Protein AF-A3PCC1-F1 (afdb_monomer_lite)

Secondary structure (DSSP, 8-state):
-HHHHHHHHHHHHHHHHHHHSS---EEE-SEEEE-TTS-EEEESS-EEE-

Foldseek 3Di:
DVVVVVVVVVVVVVVVVVVVVPDPKDWDAPDWDADPVGDIDHDHPIDIGD

pLDDT: mean 83.26, std 10.79, range [57.56, 96.19]

Radius of gyration: 18.34 Å; chains: 1; bounding box: 26×21×53 Å

Organism: Prochlorococcus marinus (strain MIT 9301) (NCBI:txid167546)

Sequence (50 aa):
MKRILLASFLFLLAEYSFAEELINYTITSDSQTNTLEGDLEAKGNVVIKK

Structure (mmCIF, N/CA/C/O backbone):
data_AF-A3PCC1-F1
#
_entry.id   AF-A3PCC1-F1
#
loop_
_atom_site.group_PDB
_atom_site.id
_atom_site.type_symbol
_atom_site.label_atom_id
_atom_site.label_alt_id
_atom_site.label_comp_id
_atom_site.label_asym_id
_atom_site.label_entity_id
_atom_site.label_seq_id
_atom_site.pdbx_PDB_ins_code
_atom_site.Cartn_x
_atom_site.Cartn_y
_atom_site.Cartn_z
_atom_site.occupancy
_atom_site.B_iso_or_equiv
_atom_site.auth_seq_id
_atom_site.auth_comp_id
_atom_site.auth_asym_id
_atom_site.auth_atom_id
_atom_site.pdbx_PDB_model_num
ATOM 1 N N . MET A 1 1 ? -11.673 16.401 34.576 1.00 63.09 1 MET A N 1
ATOM 2 C CA . MET A 1 1 ? -10.447 15.624 34.272 1.00 63.09 1 MET A CA 1
ATOM 3 C C . MET A 1 1 ? -10.733 14.280 33.594 1.00 63.09 1 MET A C 1
ATOM 5 O O . MET A 1 1 ? -10.149 14.030 32.554 1.00 63.09 1 MET A O 1
ATOM 9 N N . LYS A 1 2 ? -11.679 13.452 34.074 1.00 67.62 2 LYS A N 1
ATOM 10 C CA . LYS A 1 2 ? -11.980 12.129 33.471 1.00 67.62 2 LYS A CA 1
ATOM 11 C C . LYS A 1 2 ? -12.421 12.146 31.990 1.00 67.62 2 LYS A C 1
ATOM 13 O O . LYS A 1 2 ? -12.081 11.237 31.249 1.00 67.62 2 LYS A O 1
ATOM 18 N N . ARG A 1 3 ? -13.141 13.184 31.541 1.00 73.19 3 ARG A N 1
ATOM 19 C CA . ARG A 1 3 ? -13.633 13.294 30.148 1.00 73.19 3 ARG A CA 1
ATOM 20 C C . ARG A 1 3 ? -12.532 13.580 29.117 1.00 73.19 3 ARG A C 1
ATOM 22 O O . ARG A 1 3 ? -12.659 13.162 27.978 1.00 73.19 3 ARG A O 1
ATOM 29 N N . ILE A 1 4 ? -11.459 14.260 29.528 1.00 78.81 4 ILE A N 1
ATOM 30 C CA . ILE A 1 4 ? -10.329 14.605 28.648 1.00 78.81 4 ILE A CA 1
ATOM 31 C C . ILE 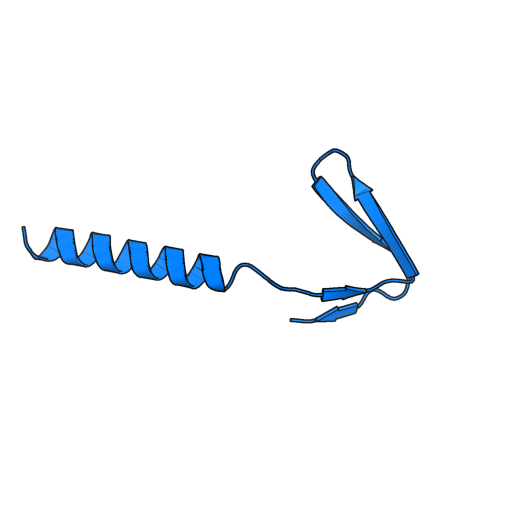A 1 4 ? -9.514 13.347 28.328 1.00 78.81 4 ILE A C 1
ATOM 33 O O . ILE A 1 4 ? -9.171 13.111 27.177 1.00 78.81 4 ILE A O 1
ATOM 37 N N . LEU A 1 5 ? -9.290 12.498 29.337 1.00 82.31 5 LEU A N 1
ATOM 38 C CA . LEU A 1 5 ? -8.634 11.199 29.164 1.00 82.31 5 LEU A CA 1
ATOM 39 C C . LEU A 1 5 ? -9.431 10.276 28.236 1.00 82.31 5 LEU A C 1
ATOM 41 O O . LEU A 1 5 ? -8.848 9.626 27.377 1.00 82.31 5 LEU A O 1
ATOM 45 N N . LEU A 1 6 ? -10.762 10.262 28.365 1.00 88.81 6 LEU A N 1
ATOM 46 C CA . LEU A 1 6 ? -11.621 9.471 27.483 1.00 88.81 6 LEU A CA 1
ATOM 47 C C . LEU A 1 6 ? -11.544 9.948 26.025 1.00 88.81 6 LEU A C 1
ATOM 49 O O . LEU A 1 6 ? -11.447 9.123 25.125 1.00 88.81 6 LEU A O 1
ATOM 53 N N . ALA A 1 7 ? -11.548 11.262 25.790 1.00 86.56 7 ALA A N 1
ATOM 54 C CA . ALA A 1 7 ? -11.429 11.819 24.444 1.00 86.56 7 ALA A CA 1
ATOM 55 C C . ALA A 1 7 ? -10.072 11.493 23.797 1.00 86.56 7 ALA A C 1
ATOM 57 O O . ALA A 1 7 ? -10.033 11.078 22.644 1.00 86.56 7 ALA A O 1
ATOM 58 N N . SER A 1 8 ? -8.974 11.611 24.551 1.00 87.69 8 SER A N 1
ATOM 59 C CA . SER A 1 8 ? -7.633 11.218 24.092 1.00 87.69 8 SER A CA 1
ATOM 60 C C . SER A 1 8 ? -7.558 9.729 23.746 1.00 87.69 8 SER A C 1
ATOM 62 O O . SER A 1 8 ? -6.976 9.367 22.729 1.00 87.69 8 SER A O 1
ATOM 64 N N . PHE A 1 9 ? -8.169 8.869 24.560 1.00 88.56 9 PHE A N 1
ATOM 65 C CA . PHE A 1 9 ? -8.178 7.430 24.322 1.00 88.56 9 PHE A CA 1
ATOM 66 C C . PHE A 1 9 ? -8.997 7.048 23.080 1.00 88.56 9 PHE A C 1
ATOM 68 O O . PHE A 1 9 ? -8.558 6.229 22.277 1.00 88.56 9 PHE A O 1
ATOM 75 N N . LEU A 1 10 ? -10.159 7.680 22.886 1.00 90.06 10 LEU A N 1
ATOM 76 C CA . LEU A 1 10 ? -10.987 7.490 21.690 1.00 90.06 10 LEU A CA 1
ATOM 77 C C . LEU A 1 10 ? -10.285 7.972 20.417 1.00 90.06 10 LEU A C 1
ATOM 79 O O . LEU A 1 10 ? -10.411 7.335 19.377 1.00 90.06 10 LEU A O 1
ATOM 83 N N . PHE A 1 11 ? -9.529 9.067 20.501 1.00 87.88 11 PHE A N 1
ATOM 84 C CA . PHE A 1 11 ? -8.733 9.563 19.382 1.00 87.88 11 PHE A CA 1
ATOM 85 C C . PHE A 1 11 ? -7.627 8.571 18.995 1.00 87.88 11 PHE A C 1
ATOM 87 O O . PHE A 1 11 ? -7.487 8.241 17.823 1.00 87.88 11 PHE A O 1
ATOM 94 N N . LEU A 1 12 ? -6.927 8.006 19.985 1.00 85.88 12 LEU A N 1
ATOM 95 C CA . LEU A 1 12 ? -5.899 6.987 19.756 1.00 85.88 12 LEU A CA 1
ATOM 96 C C . LEU A 1 12 ? -6.469 5.714 19.102 1.00 85.88 12 LEU A C 1
ATOM 98 O O . LEU A 1 12 ? -5.856 5.137 18.209 1.00 85.88 12 LEU A O 1
ATOM 102 N N . LEU A 1 13 ? -7.658 5.282 19.539 1.00 86.12 13 LEU A N 1
ATOM 103 C CA . LEU A 1 13 ? -8.374 4.145 18.950 1.00 86.12 13 LEU A CA 1
ATOM 104 C C . LEU A 1 13 ? -8.787 4.411 17.499 1.00 86.12 13 LEU A C 1
ATOM 106 O O . LEU A 1 13 ? -8.706 3.506 16.671 1.00 86.12 13 LEU A O 1
ATOM 110 N N . ALA A 1 14 ? -9.216 5.637 17.189 1.00 83.44 14 ALA A N 1
ATOM 111 C CA . ALA A 1 14 ? -9.550 6.025 15.826 1.00 83.44 14 ALA A CA 1
ATOM 112 C C . ALA A 1 14 ? -8.306 5.985 14.929 1.00 83.44 14 ALA A C 1
ATOM 114 O O . ALA A 1 14 ? -8.340 5.335 13.891 1.00 83.44 14 ALA A O 1
ATOM 115 N N . GLU A 1 15 ? -7.194 6.597 15.348 1.00 78.81 15 GLU A N 1
ATOM 116 C CA . GLU A 1 15 ? -5.931 6.553 14.597 1.00 78.81 15 GLU A CA 1
ATOM 117 C C . GLU A 1 15 ? -5.433 5.120 14.378 1.00 78.81 15 GLU A C 1
ATOM 119 O O . GLU A 1 15 ? -5.028 4.786 13.269 1.00 78.81 15 GLU A O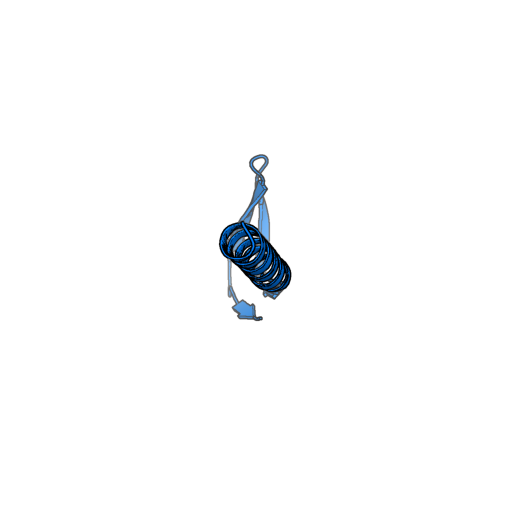 1
ATOM 124 N N . TYR A 1 16 ? -5.520 4.253 15.393 1.00 78.06 16 TYR A N 1
ATOM 125 C CA . TYR A 1 16 ? -5.162 2.839 15.260 1.00 78.06 16 TYR A CA 1
ATOM 126 C C . TYR A 1 16 ? -6.055 2.107 14.248 1.00 78.06 16 TYR A C 1
ATOM 128 O O . TYR A 1 16 ? -5.543 1.410 13.377 1.00 78.06 16 TYR A O 1
ATOM 136 N N . SER A 1 17 ? -7.375 2.315 14.305 1.00 74.69 17 SER A N 1
ATOM 137 C CA . SER A 1 17 ? -8.316 1.729 13.342 1.00 74.69 17 SER A CA 1
ATOM 138 C C . SER A 1 17 ? -8.059 2.219 11.913 1.00 74.69 17 SER A C 1
ATOM 140 O O . SER A 1 17 ? -8.135 1.428 10.978 1.00 74.69 17 SER A O 1
ATOM 142 N N . PHE A 1 18 ? -7.729 3.501 11.729 1.00 64.50 18 PHE A N 1
ATOM 143 C CA . PHE A 1 18 ? -7.367 4.052 10.419 1.00 64.50 18 PHE A CA 1
ATOM 144 C C . PHE A 1 18 ? -5.988 3.571 9.937 1.00 64.50 18 PHE A C 1
ATOM 146 O O . PHE A 1 18 ? -5.787 3.426 8.734 1.00 64.50 18 PHE A O 1
ATOM 153 N N . ALA A 1 19 ? -5.049 3.301 10.849 1.00 65.00 19 ALA A N 1
ATOM 154 C CA . ALA A 1 19 ? -3.731 2.750 10.533 1.00 65.00 19 ALA A CA 1
ATOM 155 C C . ALA A 1 19 ? -3.772 1.257 10.175 1.00 65.00 19 ALA A C 1
ATOM 157 O O . ALA A 1 19 ? -3.004 0.807 9.333 1.00 65.00 19 ALA A O 1
ATOM 158 N N . GLU A 1 20 ? -4.683 0.486 10.763 1.00 60.31 20 GLU A N 1
ATOM 159 C CA . GLU A 1 20 ? -4.954 -0.890 10.337 1.00 60.31 20 GLU A CA 1
ATOM 160 C C . GLU A 1 20 ? -5.709 -0.922 8.997 1.00 60.31 20 GLU A C 1
ATOM 162 O O . GLU A 1 20 ? -5.490 -1.801 8.163 1.00 60.31 20 GLU A O 1
ATOM 167 N N . GLU A 1 21 ? -6.540 0.09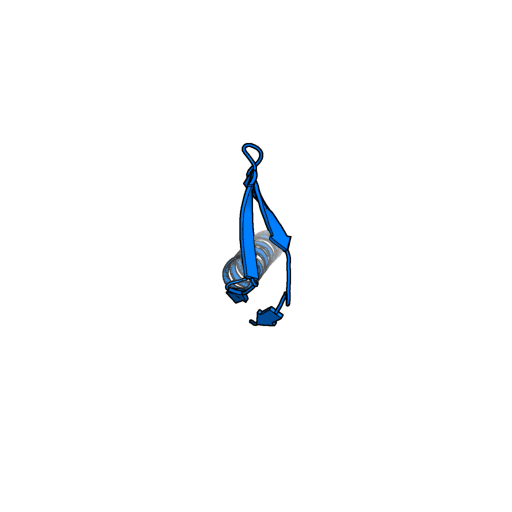1 8.739 1.00 62.66 21 GLU A N 1
ATOM 168 C CA . GLU A 1 21 ? -7.225 0.282 7.462 1.00 62.66 21 GLU A CA 1
ATOM 169 C C . GLU A 1 21 ? -6.354 0.960 6.387 1.00 62.66 21 GLU A C 1
ATOM 171 O O . GLU A 1 21 ? -6.816 1.131 5.256 1.00 62.66 21 GLU A O 1
ATOM 176 N N . LEU A 1 22 ? -5.077 1.258 6.679 1.00 57.56 22 LEU A N 1
ATOM 177 C CA . LEU A 1 22 ? -4.057 1.678 5.709 1.00 57.56 22 LEU A CA 1
ATOM 178 C C . LEU A 1 22 ? -3.641 0.498 4.798 1.00 57.56 22 LEU A C 1
ATOM 180 O O . LEU A 1 22 ? -2.508 0.041 4.760 1.00 57.56 22 LEU A O 1
ATOM 184 N N . ILE A 1 23 ? -4.628 0.040 4.024 1.00 63.03 23 ILE A N 1
ATOM 185 C CA . ILE A 1 23 ? -4.554 -0.144 2.576 1.00 63.03 23 ILE A CA 1
ATOM 186 C C . ILE A 1 23 ? -3.542 -1.226 2.143 1.00 63.03 23 ILE A C 1
ATOM 188 O O . ILE A 1 23 ? -2.631 -0.976 1.362 1.00 63.03 23 ILE A O 1
ATOM 192 N N . ASN A 1 24 ? -3.786 -2.483 2.536 1.00 67.56 24 ASN A N 1
ATOM 193 C CA . ASN A 1 24 ? -3.236 -3.656 1.836 1.00 67.56 24 ASN A CA 1
ATOM 194 C C . ASN A 1 24 ? -3.937 -3.847 0.484 1.00 67.56 24 ASN A C 1
ATOM 196 O O . ASN A 1 24 ? -4.648 -4.823 0.276 1.00 67.56 24 ASN A O 1
ATOM 200 N N . TYR A 1 25 ? -3.787 -2.899 -0.436 1.00 76.44 25 TYR A N 1
ATOM 201 C CA . TYR A 1 25 ? -4.346 -3.068 -1.769 1.00 76.44 25 TYR A CA 1
ATOM 202 C C . TYR A 1 25 ? -3.320 -3.764 -2.647 1.00 76.44 25 TYR A C 1
ATOM 204 O O . TYR A 1 25 ? -2.160 -3.365 -2.734 1.00 76.44 25 TYR A O 1
ATOM 212 N N . THR A 1 26 ? -3.762 -4.817 -3.322 1.00 85.56 26 THR A N 1
ATOM 213 C CA . THR A 1 26 ? -2.969 -5.469 -4.357 1.00 85.56 26 THR A CA 1
ATOM 214 C C . THR A 1 26 ? -3.248 -4.770 -5.680 1.00 85.56 26 THR A C 1
ATOM 216 O O . THR A 1 26 ? -4.384 -4.767 -6.162 1.00 85.56 26 THR A O 1
ATOM 219 N N . ILE A 1 27 ? -2.205 -4.184 -6.265 1.00 88.75 27 ILE A N 1
ATOM 220 C CA . ILE A 1 27 ? -2.259 -3.520 -7.568 1.00 88.75 27 ILE A CA 1
ATOM 221 C C . ILE A 1 27 ? -1.556 -4.417 -8.586 1.00 88.75 27 ILE A C 1
ATOM 223 O O . ILE A 1 27 ? -0.373 -4.724 -8.453 1.00 88.75 27 ILE A O 1
ATOM 227 N N . THR A 1 28 ? -2.280 -4.841 -9.619 1.00 92.56 28 THR A N 1
ATOM 228 C CA . THR A 1 28 ? -1.734 -5.625 -10.738 1.00 92.56 28 THR A CA 1
ATOM 229 C C . THR A 1 28 ? -1.938 -4.877 -12.046 1.00 92.56 28 THR A C 1
ATOM 231 O O . THR A 1 28 ? -2.990 -4.274 -12.248 1.00 92.56 28 THR A O 1
ATOM 234 N N . SER A 1 29 ? -0.951 -4.931 -12.933 1.00 94.75 29 SER A N 1
ATOM 235 C CA . SER A 1 29 ? -0.990 -4.316 -14.263 1.00 94.75 29 SER A CA 1
ATOM 236 C C . SER A 1 29 ? 0.053 -4.969 -15.165 1.00 94.75 29 SER A C 1
ATOM 238 O O . SER A 1 29 ? 0.908 -5.714 -14.684 1.00 94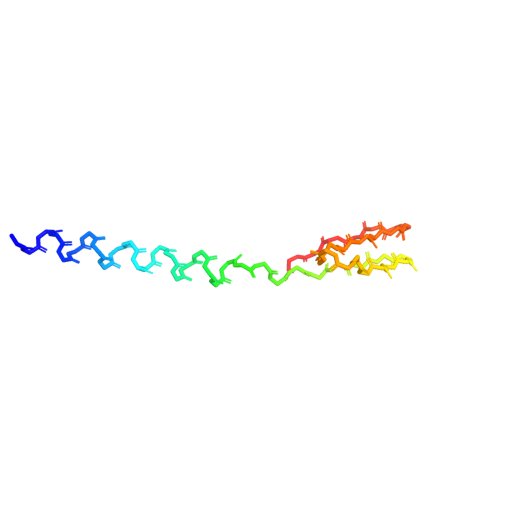.75 29 SER A O 1
ATOM 240 N N . ASP A 1 30 ? 0.003 -4.670 -16.461 1.00 96.19 30 ASP A N 1
ATOM 241 C CA . ASP A 1 30 ? 0.959 -5.200 -17.440 1.00 96.19 30 ASP A CA 1
ATOM 242 C C . ASP A 1 30 ? 2.375 -4.626 -17.225 1.00 96.19 30 ASP A C 1
ATOM 244 O O . ASP A 1 30 ? 3.374 -5.296 -17.473 1.00 96.19 30 ASP A O 1
ATOM 248 N N . SER A 1 31 ? 2.465 -3.381 -16.742 1.00 94.81 31 SER A N 1
ATOM 249 C CA . SER A 1 31 ? 3.710 -2.685 -16.403 1.00 94.81 31 SER A CA 1
ATOM 250 C C . SER A 1 31 ? 3.548 -1.881 -15.113 1.00 94.81 31 SER A C 1
ATOM 252 O O . SER A 1 31 ? 2.514 -1.237 -14.916 1.00 94.81 31 SER A O 1
ATOM 254 N N . GLN A 1 32 ? 4.580 -1.877 -14.263 1.00 93.25 32 GLN A N 1
ATOM 255 C CA . GLN A 1 32 ? 4.654 -1.076 -13.034 1.00 93.25 32 GLN A CA 1
ATOM 256 C C . GLN A 1 32 ? 6.046 -0.473 -12.859 1.00 93.25 32 GLN A C 1
ATOM 258 O O . GLN A 1 32 ? 7.043 -1.166 -13.057 1.00 93.25 32 GLN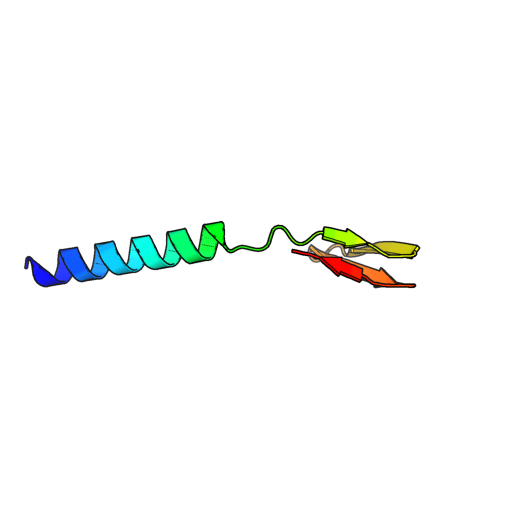 A O 1
ATOM 263 N N . THR A 1 33 ? 6.099 0.793 -12.453 1.00 93.56 33 THR A N 1
ATOM 264 C CA . THR A 1 33 ? 7.334 1.514 -12.136 1.00 93.56 33 THR A CA 1
ATOM 265 C C . THR A 1 33 ? 7.122 2.342 -10.878 1.00 93.56 33 THR A C 1
ATOM 267 O O . THR A 1 33 ? 6.151 3.089 -10.796 1.00 93.56 33 THR A O 1
ATOM 270 N N . ASN A 1 34 ? 8.051 2.259 -9.927 1.00 90.69 34 ASN A N 1
ATOM 271 C CA . ASN A 1 34 ? 8.087 3.183 -8.795 1.00 90.69 34 ASN A CA 1
ATOM 272 C C . ASN A 1 34 ? 8.895 4.428 -9.175 1.00 90.69 34 ASN A C 1
ATOM 274 O O . ASN A 1 34 ? 9.995 4.308 -9.721 1.00 90.69 34 ASN A O 1
ATOM 278 N N . THR A 1 35 ? 8.368 5.614 -8.885 1.00 88.62 35 THR A N 1
ATOM 279 C CA . THR A 1 35 ? 9.093 6.876 -9.047 1.00 88.62 35 THR A CA 1
ATOM 280 C C . THR A 1 35 ? 10.062 7.080 -7.881 1.00 88.62 35 THR A C 1
ATOM 282 O O . THR A 1 35 ? 9.936 6.474 -6.816 1.00 88.62 35 THR A O 1
ATOM 285 N N . LEU A 1 36 ? 11.049 7.960 -8.069 1.00 85.25 36 LEU A N 1
ATOM 286 C CA . LEU A 1 36 ? 11.985 8.340 -7.003 1.00 85.25 36 LEU A CA 1
ATOM 287 C C . LEU A 1 36 ? 11.298 9.104 -5.858 1.00 85.25 36 LEU A C 1
ATOM 289 O O . LEU A 1 36 ? 11.845 9.171 -4.761 1.00 85.25 36 LEU 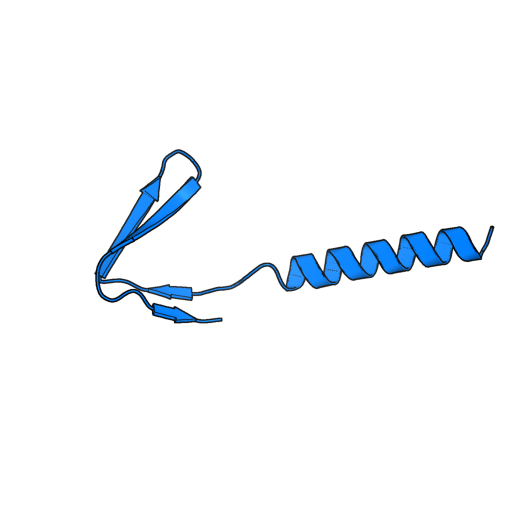A O 1
ATOM 293 N N . GLU A 1 37 ? 10.112 9.657 -6.115 1.00 89.12 37 GLU A N 1
ATOM 294 C CA . GLU A 1 37 ? 9.283 10.377 -5.142 1.00 89.12 37 GLU A CA 1
ATOM 295 C C . GLU A 1 37 ? 8.402 9.427 -4.311 1.00 89.12 37 GLU A C 1
ATOM 297 O O . GLU A 1 37 ? 7.802 9.847 -3.325 1.00 89.12 37 GLU A O 1
ATOM 302 N N . GLY A 1 38 ? 8.395 8.130 -4.648 1.00 84.50 38 GLY A N 1
ATOM 303 C CA . GLY A 1 38 ? 7.630 7.101 -3.943 1.00 84.50 38 GLY A CA 1
ATOM 304 C C . GLY A 1 38 ? 6.255 6.811 -4.546 1.00 84.50 38 GLY A C 1
ATOM 305 O O . GLY A 1 38 ? 5.489 6.057 -3.948 1.00 84.50 38 GLY A O 1
ATOM 306 N N . ASP A 1 39 ? 5.948 7.354 -5.726 1.00 88.50 39 ASP A N 1
ATOM 307 C CA . ASP A 1 39 ? 4.699 7.067 -6.432 1.00 88.50 39 ASP A CA 1
ATOM 308 C C . ASP A 1 39 ? 4.785 5.751 -7.211 1.00 88.50 39 ASP A C 1
ATOM 310 O O . ASP A 1 39 ? 5.846 5.365 -7.704 1.00 88.50 39 ASP A O 1
ATOM 314 N N . LEU A 1 40 ? 3.645 5.080 -7.384 1.00 88.38 40 LEU A N 1
ATOM 315 C CA . LEU A 1 40 ? 3.511 3.895 -8.232 1.00 88.38 40 LEU A CA 1
ATOM 316 C C . LEU A 1 40 ? 2.827 4.271 -9.553 1.00 88.38 40 LEU A C 1
ATOM 318 O O . LEU A 1 40 ? 1.634 4.573 -9.583 1.00 88.38 40 LEU A O 1
ATOM 322 N N . GLU A 1 41 ? 3.553 4.179 -10.664 1.00 92.50 41 GLU A N 1
ATOM 323 C CA . GLU A 1 41 ? 2.976 4.236 -12.007 1.00 92.50 41 GLU A CA 1
ATOM 324 C C . GLU A 1 41 ? 2.625 2.827 -12.500 1.00 92.50 41 GLU A C 1
ATOM 326 O O . GLU A 1 41 ? 3.510 2.014 -12.765 1.00 92.50 41 GLU A O 1
ATOM 331 N N . ALA A 1 42 ? 1.334 2.551 -12.705 1.00 93.69 42 ALA A N 1
ATOM 332 C CA . ALA A 1 42 ? 0.834 1.305 -13.288 1.00 93.69 42 ALA A CA 1
ATOM 333 C C . ALA A 1 42 ? 0.230 1.553 -14.684 1.00 93.69 42 ALA A C 1
ATOM 335 O O . ALA A 1 42 ? -0.594 2.451 -14.862 1.00 93.69 42 ALA A O 1
ATOM 336 N N . LYS A 1 43 ? 0.629 0.762 -15.689 1.00 94.31 43 LYS A N 1
ATOM 337 C CA . LYS A 1 43 ? 0.180 0.884 -17.091 1.00 94.31 43 LYS A CA 1
ATOM 338 C C . LYS A 1 43 ? -0.234 -0.473 -17.654 1.00 94.31 43 LYS A C 1
ATOM 340 O O . LYS A 1 43 ? 0.428 -1.473 -17.397 1.00 94.31 43 LYS A O 1
ATOM 345 N N . GLY A 1 44 ? -1.298 -0.470 -18.459 1.00 91.44 44 GLY A N 1
ATOM 346 C CA . GLY A 1 44 ? -1.879 -1.670 -19.073 1.00 91.44 44 GLY A CA 1
ATOM 347 C C . GLY A 1 44 ? -2.683 -2.508 -18.074 1.00 91.44 44 GLY A C 1
ATOM 348 O O . GLY A 1 44 ? -2.180 -2.845 -17.008 1.00 91.44 44 GLY A O 1
ATOM 349 N N . ASN A 1 45 ? -3.952 -2.779 -18.396 1.00 95.06 45 ASN A N 1
ATOM 350 C CA . ASN A 1 45 ? -4.881 -3.615 -17.619 1.00 95.06 45 ASN A CA 1
ATOM 351 C C . ASN A 1 45 ? -4.743 -3.489 -16.091 1.00 95.06 45 ASN A C 1
ATOM 353 O O . ASN A 1 45 ? -4.462 -4.456 -15.385 1.00 95.06 45 ASN A O 1
ATOM 357 N N . VAL A 1 46 ? -4.933 -2.273 -15.580 1.00 93.94 46 VAL A N 1
ATOM 358 C CA . VAL A 1 46 ? -4.781 -1.994 -14.150 1.00 93.94 46 VAL A CA 1
ATOM 359 C C . VAL A 1 46 ? -5.975 -2.554 -13.378 1.00 93.94 46 VAL A C 1
ATOM 361 O O . VAL A 1 46 ? -7.125 -2.214 -13.656 1.00 93.94 46 VAL A O 1
ATOM 364 N N . VAL A 1 47 ? -5.695 -3.386 -12.378 1.00 92.88 47 VAL A N 1
ATOM 365 C CA . VAL A 1 47 ? -6.683 -3.945 -11.452 1.00 92.88 47 VAL A CA 1
ATOM 366 C C . VAL A 1 47 ? -6.230 -3.673 -10.024 1.00 92.88 47 VAL A C 1
ATOM 368 O O . VAL A 1 47 ? -5.089 -3.951 -9.660 1.00 92.88 47 VAL A O 1
ATOM 371 N N . ILE A 1 48 ? -7.150 -3.151 -9.215 1.00 90.81 48 ILE A N 1
ATOM 372 C CA . ILE A 1 48 ? -6.932 -2.804 -7.810 1.00 90.81 48 ILE A CA 1
ATOM 373 C C . ILE A 1 48 ? -7.869 -3.670 -6.969 1.00 90.81 48 ILE A C 1
ATOM 375 O O . ILE A 1 48 ? -9.080 -3.682 -7.199 1.00 90.81 48 ILE A O 1
ATOM 379 N N . LYS A 1 49 ? -7.311 -4.414 -6.013 1.00 86.56 49 LYS A N 1
ATOM 380 C CA . LYS A 1 49 ? -8.055 -5.277 -5.083 1.00 86.56 49 LYS A CA 1
ATOM 381 C C . LYS A 1 49 ? -7.694 -4.921 -3.646 1.00 86.56 49 LYS A C 1
ATOM 383 O O . LYS A 1 49 ? -6.551 -4.551 -3.405 1.00 86.56 49 LYS A O 1
ATOM 388 N N . LYS A 1 50 ? -8.660 -5.029 -2.736 1.00 78.88 50 LYS A N 1
ATOM 389 C CA . LYS A 1 50 ? -8.451 -4.959 -1.282 1.00 78.88 50 LYS A CA 1
ATOM 390 C C . LYS A 1 50 ? -8.068 -6.335 -0.740 1.00 78.88 50 LYS A C 1
ATOM 392 O O . LYS A 1 50 ? -8.448 -7.333 -1.397 1.00 78.88 50 LYS A O 1
#